Protein AF-A0A6G3LRD7-F1 (afdb_monomer)

pLDDT: mean 91.53, std 7.58, range [59.09, 98.5]

Structure (mmCIF, N/CA/C/O backbone):
data_AF-A0A6G3LRD7-F1
#
_entry.id   AF-A0A6G3LRD7-F1
#
loop_
_atom_site.group_PDB
_atom_site.id
_atom_site.type_symbol
_atom_site.label_atom_id
_atom_site.label_alt_id
_atom_site.label_comp_id
_atom_site.label_asym_id
_atom_site.label_entity_id
_atom_site.label_seq_id
_atom_site.pdbx_PDB_ins_code
_atom_site.Cartn_x
_atom_site.Cartn_y
_atom_site.Cartn_z
_atom_site.occupancy
_atom_site.B_iso_or_equiv
_atom_site.auth_seq_id
_atom_site.auth_comp_id
_atom_site.auth_asym_id
_atom_site.auth_atom_id
_atom_site.pdbx_PDB_model_num
ATOM 1 N N . MET A 1 1 ? -4.902 -8.541 13.671 1.00 77.94 1 MET A N 1
ATOM 2 C CA . MET A 1 1 ? -5.011 -7.217 13.018 1.00 77.94 1 MET A CA 1
ATOM 3 C C . MET A 1 1 ? -3.868 -6.278 13.395 1.00 77.94 1 MET A C 1
ATOM 5 O O . MET A 1 1 ? -3.227 -5.781 12.487 1.00 77.94 1 MET A O 1
ATOM 9 N N . TYR A 1 2 ? -3.501 -6.108 14.672 1.00 87.31 2 TYR A N 1
ATOM 10 C CA . TYR A 1 2 ? -2.384 -5.217 15.058 1.00 87.31 2 TYR A CA 1
ATOM 11 C C . TYR A 1 2 ? -1.030 -5.530 14.396 1.00 87.31 2 TYR A C 1
ATOM 13 O O . TYR A 1 2 ? -0.348 -4.621 13.944 1.00 87.31 2 TYR A O 1
ATOM 21 N N . MET A 1 3 ? -0.662 -6.811 14.276 1.00 89.94 3 MET A N 1
ATOM 22 C CA . MET A 1 3 ? 0.579 -7.205 13.593 1.00 89.94 3 MET A CA 1
ATOM 23 C C . MET A 1 3 ? 0.564 -6.853 12.096 1.00 89.94 3 MET A C 1
ATOM 25 O O . MET A 1 3 ? 1.577 -6.425 11.561 1.00 89.94 3 MET A O 1
ATOM 29 N N . ILE A 1 4 ? -0.594 -6.976 11.437 1.00 88.81 4 ILE A N 1
ATOM 30 C CA . ILE A 1 4 ? -0.776 -6.602 10.026 1.00 88.81 4 ILE A CA 1
ATOM 31 C C . ILE A 1 4 ? -0.620 -5.083 9.860 1.00 88.81 4 ILE A C 1
ATOM 33 O O . ILE A 1 4 ? 0.086 -4.638 8.962 1.00 88.81 4 ILE A O 1
ATOM 37 N N . ALA A 1 5 ? -1.205 -4.301 10.770 1.00 92.81 5 ALA A N 1
ATOM 38 C CA . ALA A 1 5 ? -1.073 -2.846 10.788 1.00 92.81 5 ALA A CA 1
ATOM 39 C C . ALA A 1 5 ? 0.362 -2.369 11.071 1.00 92.81 5 ALA A C 1
ATOM 41 O O . ALA A 1 5 ? 0.799 -1.361 10.532 1.00 92.81 5 ALA A O 1
ATOM 42 N N . PHE A 1 6 ? 1.123 -3.087 11.901 1.00 94.06 6 PHE A N 1
ATOM 43 C CA . PHE A 1 6 ? 2.536 -2.772 12.114 1.00 94.06 6 PHE A CA 1
ATOM 44 C C . PHE A 1 6 ? 3.377 -3.073 10.866 1.00 94.06 6 PHE A C 1
ATOM 46 O O . PHE A 1 6 ? 4.153 -2.231 10.419 1.00 94.06 6 PHE A O 1
ATOM 53 N N . LEU A 1 7 ? 3.195 -4.256 10.269 1.00 93.88 7 LEU A N 1
ATOM 54 C CA . LEU A 1 7 ? 3.921 -4.650 9.060 1.00 93.88 7 LEU A CA 1
ATOM 55 C C . LEU A 1 7 ? 3.600 -3.739 7.868 1.00 93.88 7 LEU A C 1
ATOM 57 O O . LEU A 1 7 ? 4.464 -3.528 7.017 1.00 93.88 7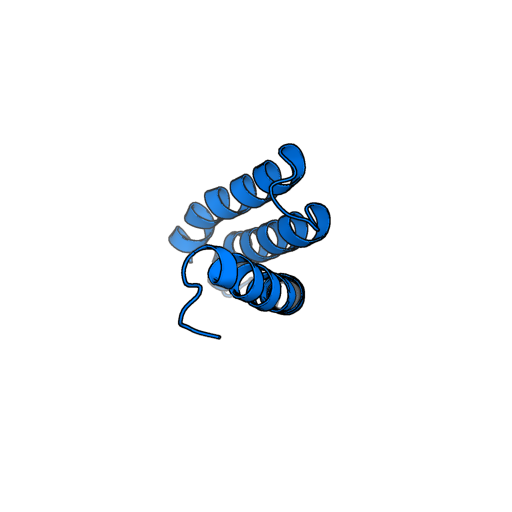 LEU A O 1
ATOM 61 N N . SER A 1 8 ? 2.407 -3.142 7.822 1.00 95.56 8 SER A N 1
ATOM 62 C CA . SER A 1 8 ? 2.016 -2.242 6.736 1.00 95.56 8 SER A CA 1
ATOM 63 C C . SER A 1 8 ? 2.817 -0.940 6.680 1.00 95.56 8 SER A C 1
ATOM 65 O O . SER A 1 8 ? 2.869 -0.319 5.621 1.00 95.56 8 SER A O 1
ATOM 67 N N . LEU A 1 9 ? 3.532 -0.565 7.748 1.00 95.38 9 LEU A N 1
ATOM 68 C CA . LEU A 1 9 ? 4.477 0.556 7.715 1.00 95.38 9 LEU A CA 1
ATOM 69 C C . LEU A 1 9 ? 5.601 0.323 6.697 1.00 95.38 9 LEU A C 1
ATOM 71 O O . LEU A 1 9 ? 5.974 1.244 5.978 1.00 95.38 9 LEU A O 1
ATOM 75 N N . SER A 1 10 ? 6.100 -0.912 6.585 1.00 96.75 10 SER A N 1
ATOM 76 C CA . SER A 1 10 ? 7.110 -1.257 5.574 1.00 96.75 10 SER A CA 1
ATOM 77 C C . SER A 1 10 ? 6.558 -1.135 4.152 1.00 96.75 10 SER A C 1
ATOM 79 O O . SER A 1 10 ? 7.215 -0.582 3.276 1.00 96.75 10 SER A O 1
ATOM 81 N N . VAL A 1 11 ? 5.307 -1.556 3.943 1.00 96.75 11 VAL A N 1
ATOM 82 C CA . VAL A 1 11 ? 4.598 -1.427 2.660 1.00 96.75 11 VAL A CA 1
ATOM 83 C C . VAL A 1 11 ? 4.416 0.049 2.294 1.00 96.75 11 VAL A C 1
ATOM 85 O O . VAL A 1 11 ? 4.607 0.425 1.141 1.00 96.75 11 VAL A O 1
ATOM 88 N N . PHE A 1 12 ? 4.110 0.900 3.276 1.00 96.62 12 PHE A N 1
ATOM 89 C CA . PHE A 1 12 ? 4.013 2.345 3.078 1.00 96.62 12 PHE A CA 1
ATOM 90 C C . PHE A 1 12 ? 5.357 2.954 2.649 1.00 96.62 12 PHE A C 1
ATOM 92 O O . PHE A 1 12 ? 5.401 3.728 1.694 1.00 96.62 12 PHE A O 1
ATOM 99 N N . ILE A 1 13 ? 6.451 2.569 3.318 1.00 96.81 13 ILE A N 1
ATOM 100 C CA . ILE A 1 13 ? 7.813 3.013 2.985 1.00 96.81 13 ILE A CA 1
ATOM 101 C C . ILE A 1 13 ? 8.184 2.593 1.559 1.00 96.81 13 ILE A C 1
ATOM 103 O O . ILE A 1 13 ? 8.652 3.429 0.795 1.00 96.81 13 ILE A O 1
ATOM 107 N N . TYR A 1 14 ? 7.887 1.355 1.152 1.00 95.31 14 TYR A N 1
ATOM 108 C CA . TYR A 1 14 ? 8.139 0.910 -0.223 1.00 95.31 14 TYR A CA 1
ATOM 109 C C . TYR A 1 14 ? 7.396 1.741 -1.267 1.00 95.31 14 TYR A C 1
ATOM 111 O O . TYR A 1 14 ? 7.966 2.055 -2.307 1.00 95.31 14 TYR A O 1
ATOM 119 N N . GLY A 1 15 ? 6.155 2.151 -0.991 1.00 96.25 15 GLY A N 1
ATOM 120 C CA . GLY A 1 15 ? 5.438 3.070 -1.875 1.00 96.25 15 GLY A CA 1
ATOM 121 C C . GLY A 1 15 ? 6.159 4.413 -2.036 1.00 96.25 15 GLY A C 1
ATOM 122 O O . GLY A 1 15 ? 6.272 4.921 -3.152 1.00 96.25 15 GLY A O 1
ATOM 123 N N . ALA A 1 16 ? 6.688 4.966 -0.940 1.00 96.31 16 ALA A N 1
ATOM 124 C CA . ALA A 1 16 ? 7.451 6.212 -0.964 1.00 96.31 16 ALA A CA 1
ATOM 125 C C . ALA A 1 16 ? 8.788 6.064 -1.711 1.00 96.31 16 ALA A C 1
ATOM 127 O O . ALA A 1 16 ? 9.121 6.919 -2.532 1.00 96.31 16 ALA A O 1
ATOM 128 N N . ASP A 1 17 ? 9.513 4.968 -1.481 1.00 97.31 17 ASP A N 1
ATOM 129 C CA . ASP A 1 17 ? 10.782 4.674 -2.151 1.00 97.31 17 ASP A CA 1
ATOM 130 C C . ASP A 1 17 ? 10.592 4.492 -3.660 1.00 97.31 17 ASP A C 1
ATOM 132 O O . ASP A 1 17 ? 11.324 5.091 -4.449 1.00 97.31 17 ASP A O 1
ATOM 136 N N . ILE A 1 18 ? 9.573 3.731 -4.079 1.00 95.75 18 ILE A N 1
ATOM 137 C CA . ILE A 1 18 ? 9.250 3.527 -5.500 1.00 95.75 18 ILE A CA 1
ATOM 138 C C . ILE A 1 18 ? 8.988 4.865 -6.194 1.00 95.75 18 ILE A C 1
ATOM 140 O O . ILE A 1 18 ? 9.488 5.086 -7.300 1.00 95.75 18 ILE A O 1
ATOM 144 N N . TYR A 1 19 ? 8.231 5.756 -5.546 1.00 97.12 19 TYR A N 1
ATOM 145 C CA . TYR A 1 19 ? 7.963 7.091 -6.075 1.00 97.12 19 TYR A CA 1
ATOM 146 C C . TYR A 1 19 ? 9.238 7.933 -6.164 1.00 97.12 19 TYR A C 1
ATOM 148 O O . TYR A 1 19 ? 9.513 8.539 -7.196 1.00 97.12 19 TYR A O 1
ATOM 156 N N . HIS A 1 20 ? 10.027 7.968 -5.089 1.00 97.50 20 HIS A N 1
ATOM 157 C CA . HIS A 1 20 ? 11.215 8.811 -4.999 1.00 97.50 20 HIS A CA 1
ATOM 158 C C . HIS A 1 20 ? 12.301 8.387 -5.997 1.00 97.50 20 HIS A C 1
ATOM 160 O O . HIS A 1 20 ? 12.847 9.222 -6.721 1.00 97.50 20 HIS A O 1
ATOM 166 N N . TYR A 1 21 ? 12.577 7.086 -6.086 1.00 97.12 21 TYR A N 1
ATOM 167 C CA . TYR A 1 21 ? 13.652 6.532 -6.910 1.00 97.12 21 TYR A CA 1
ATOM 168 C C . TYR A 1 21 ? 13.214 6.104 -8.316 1.00 97.12 21 TYR A C 1
ATOM 170 O O . TYR A 1 21 ? 14.049 5.614 -9.070 1.00 97.12 21 TYR A O 1
ATOM 178 N N . HIS A 1 22 ? 11.943 6.300 -8.691 1.00 93.94 22 HIS A N 1
ATOM 179 C CA . HIS A 1 22 ? 11.413 5.969 -10.022 1.00 93.94 22 HIS A CA 1
ATOM 180 C C . HIS A 1 22 ? 11.709 4.516 -10.437 1.00 93.94 22 HIS A C 1
ATOM 182 O O . HIS A 1 22 ? 12.160 4.237 -11.544 1.00 93.94 22 HIS A O 1
ATOM 188 N N . MET A 1 23 ? 11.463 3.570 -9.527 1.00 87.75 23 MET A N 1
ATOM 189 C CA . MET A 1 23 ? 11.881 2.163 -9.671 1.00 87.75 23 MET A CA 1
ATOM 190 C C . MET A 1 23 ? 11.071 1.354 -10.706 1.00 87.75 23 MET A C 1
ATOM 192 O O . MET A 1 23 ? 11.268 0.149 -10.841 1.00 87.75 23 MET A O 1
ATOM 196 N N . THR A 1 24 ? 10.123 1.980 -11.401 1.00 89.25 24 THR A N 1
ATOM 197 C CA . THR A 1 24 ? 9.217 1.360 -12.378 1.00 89.25 24 THR A CA 1
ATOM 198 C C . THR A 1 24 ? 8.805 2.390 -13.432 1.00 89.25 24 THR A C 1
ATOM 200 O O . THR A 1 24 ? 8.935 3.591 -13.205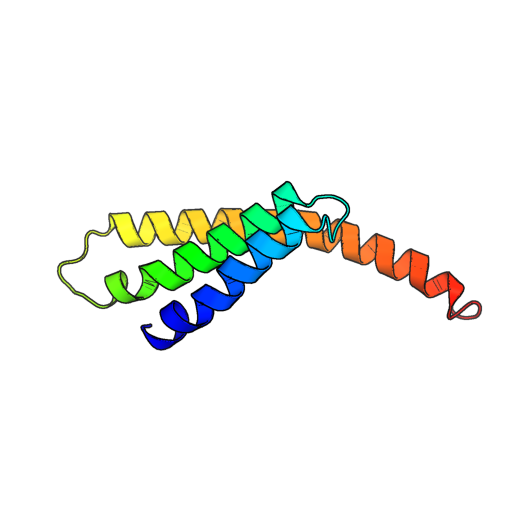 1.00 89.25 24 THR A O 1
ATOM 203 N N . ASN A 1 25 ? 8.282 1.924 -14.568 1.00 88.44 25 ASN A N 1
ATOM 204 C CA . ASN A 1 25 ? 7.774 2.766 -15.654 1.00 88.44 25 ASN A CA 1
ATOM 205 C C . ASN A 1 25 ? 6.572 3.628 -15.231 1.00 88.44 25 ASN A C 1
ATOM 207 O O . ASN A 1 25 ? 6.348 4.685 -15.812 1.00 88.44 25 ASN A O 1
ATOM 211 N N . GLU A 1 26 ? 5.839 3.218 -14.189 1.00 91.88 26 GLU A N 1
ATOM 212 C CA . GLU A 1 26 ? 4.672 3.939 -13.661 1.00 91.88 26 GLU A CA 1
ATOM 213 C C . GLU A 1 26 ? 4.806 4.218 -12.146 1.00 91.88 26 GLU A C 1
ATOM 215 O O . GLU A 1 26 ? 4.060 3.653 -11.333 1.00 91.88 26 GLU A O 1
ATOM 220 N N . PRO A 1 27 ? 5.757 5.079 -11.712 1.00 93.62 27 PRO A N 1
ATOM 221 C CA . PRO A 1 27 ? 6.108 5.247 -10.296 1.00 93.62 27 PRO A CA 1
ATOM 222 C C . PRO A 1 27 ? 4.933 5.709 -9.438 1.00 93.62 27 PRO A C 1
ATOM 224 O O . PRO A 1 27 ? 4.753 5.238 -8.318 1.00 93.62 27 PRO A O 1
ATOM 227 N N . ALA A 1 28 ? 4.109 6.616 -9.969 1.00 95.44 28 ALA A N 1
ATOM 228 C CA . ALA A 1 28 ? 2.956 7.155 -9.258 1.00 95.44 28 ALA A CA 1
ATOM 229 C C . ALA A 1 28 ? 1.868 6.093 -9.039 1.00 95.44 28 ALA A C 1
ATOM 231 O O . ALA A 1 28 ? 1.321 5.994 -7.941 1.00 95.44 28 ALA A O 1
ATOM 232 N N . ALA A 1 29 ? 1.581 5.272 -1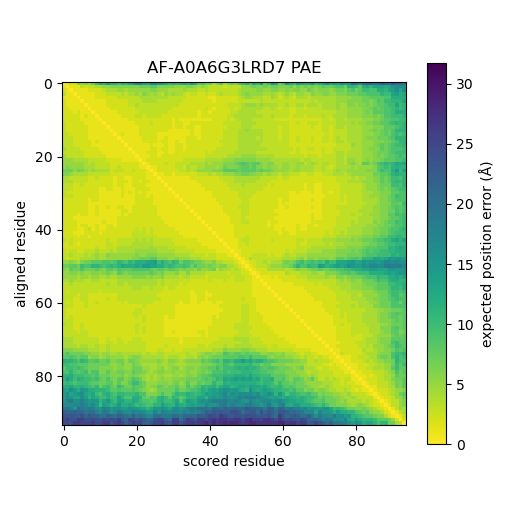0.056 1.00 94.88 29 ALA A N 1
ATOM 233 C CA . ALA A 1 29 ? 0.595 4.199 -9.949 1.00 94.88 29 ALA A CA 1
ATOM 234 C C . ALA A 1 29 ? 1.056 3.121 -8.956 1.00 94.88 29 ALA A C 1
ATOM 236 O O . ALA A 1 29 ? 0.275 2.682 -8.109 1.00 94.88 29 ALA A O 1
ATOM 237 N N . ALA A 1 30 ? 2.335 2.739 -9.013 1.00 95.50 30 ALA A N 1
ATOM 238 C CA . ALA A 1 30 ? 2.915 1.780 -8.081 1.00 95.50 30 ALA A CA 1
ATOM 239 C C . ALA A 1 30 ? 2.927 2.316 -6.646 1.00 95.50 30 ALA A C 1
ATOM 241 O O . ALA A 1 30 ? 2.467 1.637 -5.731 1.00 95.50 30 ALA A O 1
ATOM 242 N N . ALA A 1 31 ? 3.355 3.559 -6.438 1.00 97.25 31 ALA A N 1
ATOM 243 C CA . ALA A 1 31 ? 3.318 4.194 -5.126 1.00 97.25 31 ALA A CA 1
ATOM 244 C C . ALA A 1 31 ? 1.897 4.252 -4.548 1.00 97.25 31 ALA A C 1
ATOM 246 O O . ALA A 1 31 ? 1.686 3.868 -3.396 1.00 97.25 31 ALA A O 1
ATOM 247 N N . ALA A 1 32 ? 0.909 4.653 -5.355 1.00 97.50 32 ALA A N 1
ATOM 248 C CA . ALA A 1 32 ? -0.495 4.677 -4.949 1.00 97.50 32 ALA A CA 1
ATOM 249 C C . ALA A 1 32 ? -0.998 3.285 -4.535 1.00 97.50 32 ALA A C 1
ATOM 251 O O . ALA A 1 32 ? -1.647 3.155 -3.498 1.00 97.50 32 ALA A O 1
ATOM 252 N N . MET A 1 33 ? -0.648 2.236 -5.287 1.00 97.56 33 MET A N 1
ATOM 253 C CA . MET A 1 33 ?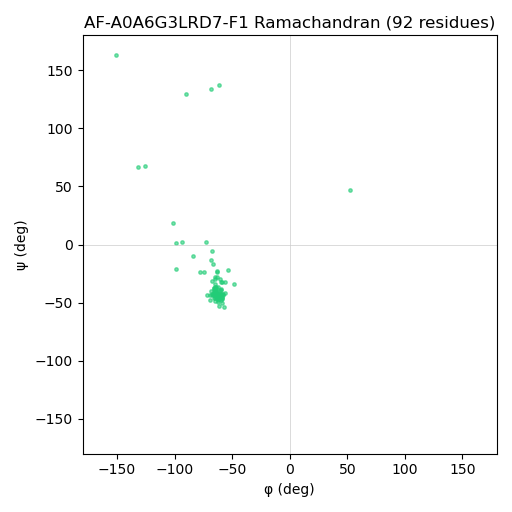 -0.987 0.850 -4.951 1.00 97.56 33 MET A CA 1
ATOM 254 C C . MET A 1 33 ? -0.464 0.463 -3.562 1.00 97.56 33 MET A C 1
ATOM 256 O O . MET A 1 33 ? -1.240 0.019 -2.713 1.00 97.56 33 MET A O 1
ATOM 260 N N . TYR A 1 34 ? 0.835 0.661 -3.316 1.00 97.44 34 TYR A N 1
ATOM 261 C CA . TYR A 1 34 ? 1.465 0.337 -2.033 1.00 97.44 34 TYR A CA 1
ATOM 262 C C . TYR A 1 34 ? 0.848 1.139 -0.882 1.00 97.44 34 TYR A C 1
ATOM 264 O O . TYR A 1 34 ? 0.531 0.571 0.163 1.00 97.44 34 TYR A O 1
ATOM 272 N N . ILE A 1 35 ? 0.604 2.436 -1.083 1.00 97.69 35 ILE A N 1
ATOM 273 C CA . ILE A 1 35 ? -0.004 3.311 -0.074 1.00 97.69 35 ILE A CA 1
ATOM 274 C C . ILE A 1 35 ? -1.435 2.870 0.255 1.00 97.69 35 ILE A C 1
ATOM 276 O O . ILE A 1 35 ? -1.776 2.779 1.433 1.00 97.69 35 ILE A O 1
ATOM 280 N N . PHE A 1 36 ? -2.275 2.549 -0.734 1.00 98.19 36 PHE A N 1
ATOM 281 C CA . PHE A 1 36 ? -3.653 2.116 -0.470 1.00 98.19 36 PHE A CA 1
ATOM 282 C C . PHE A 1 36 ? -3.716 0.779 0.268 1.00 98.19 36 PHE A C 1
ATOM 284 O O . PHE A 1 36 ? -4.483 0.648 1.225 1.00 98.19 36 PHE A O 1
ATOM 291 N N . ILE A 1 37 ? -2.871 -0.184 -0.108 1.00 97.62 37 ILE A N 1
ATOM 292 C CA . ILE A 1 37 ? -2.755 -1.466 0.602 1.00 97.62 37 ILE A CA 1
ATOM 293 C C . ILE A 1 37 ? -2.276 -1.231 2.040 1.00 97.62 37 ILE A C 1
ATOM 295 O O . ILE A 1 37 ? -2.843 -1.787 2.984 1.00 97.62 37 ILE A O 1
ATOM 299 N N . ALA A 1 38 ? -1.265 -0.377 2.223 1.00 97.69 38 ALA A N 1
ATOM 300 C CA . ALA A 1 38 ? -0.717 -0.073 3.536 1.00 97.69 38 ALA A CA 1
ATOM 301 C C . ALA A 1 38 ? -1.741 0.608 4.453 1.00 97.69 38 ALA A C 1
ATOM 303 O O . ALA A 1 38 ? -1.864 0.229 5.618 1.00 97.69 38 ALA A O 1
ATOM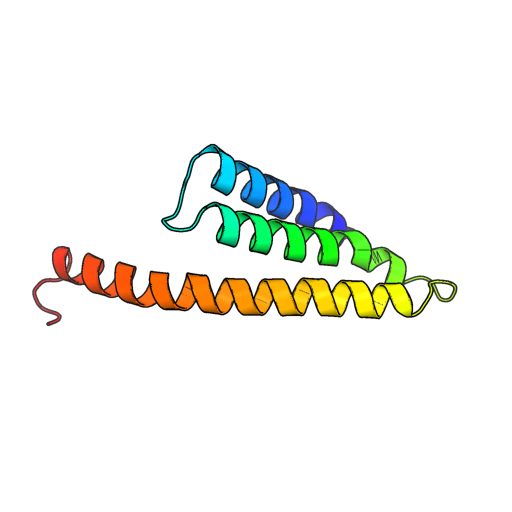 304 N N . LEU A 1 39 ? -2.503 1.570 3.922 1.00 97.50 39 LEU A N 1
ATOM 305 C CA . LEU A 1 39 ? -3.571 2.261 4.643 1.00 97.50 39 LEU A CA 1
ATOM 306 C C . LEU A 1 39 ? -4.706 1.311 5.027 1.00 97.50 39 LEU A C 1
ATOM 308 O O . LEU A 1 39 ? -5.152 1.351 6.170 1.00 97.50 39 LEU A O 1
ATOM 312 N N . ALA A 1 40 ? -5.137 0.420 4.129 1.00 97.12 40 ALA A N 1
ATOM 313 C CA . ALA A 1 40 ? -6.154 -0.578 4.460 1.00 97.12 40 ALA A CA 1
ATOM 314 C C . ALA A 1 40 ? -5.692 -1.483 5.615 1.00 97.12 40 ALA A C 1
ATOM 316 O O . ALA A 1 40 ? -6.393 -1.657 6.610 1.00 97.12 40 ALA A O 1
ATOM 317 N N . ALA A 1 41 ? -4.461 -1.990 5.536 1.00 96.25 41 ALA A N 1
ATOM 318 C CA . ALA A 1 41 ? -3.871 -2.813 6.585 1.00 96.25 41 ALA A CA 1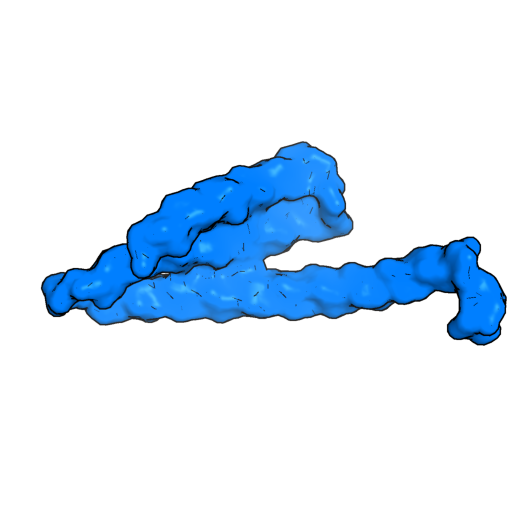
ATOM 319 C C . ALA A 1 41 ? -3.681 -2.049 7.910 1.00 96.25 41 ALA A C 1
ATOM 321 O O . ALA A 1 41 ? -3.914 -2.619 8.980 1.00 96.25 41 ALA A O 1
ATOM 322 N N . LEU A 1 42 ? -3.310 -0.766 7.849 1.00 96.44 42 LEU A N 1
ATOM 323 C CA . LEU A 1 42 ? -3.130 0.104 9.014 1.00 96.44 42 LEU A CA 1
ATOM 324 C C . LEU A 1 42 ? -4.453 0.368 9.744 1.00 96.44 42 LEU A C 1
ATOM 326 O O . LEU A 1 42 ? -4.474 0.410 10.973 1.00 96.44 42 LEU A O 1
ATOM 330 N N . LEU A 1 43 ? -5.551 0.522 8.998 1.00 94.75 43 LEU A N 1
ATOM 331 C CA . LEU A 1 43 ? -6.891 0.756 9.543 1.00 94.75 43 LEU A CA 1
ATOM 332 C C . LEU A 1 43 ? -7.550 -0.519 10.086 1.00 94.75 43 LEU A C 1
ATOM 334 O O . LEU A 1 43 ? -8.351 -0.424 11.017 1.00 94.75 43 LEU A O 1
ATOM 338 N N . SER A 1 44 ? -7.128 -1.697 9.611 1.00 93.50 44 SER A N 1
ATOM 339 C CA . SER A 1 44 ? -7.721 -2.993 9.970 1.00 93.50 44 SER A CA 1
ATOM 340 C C . SER A 1 44 ? -7.937 -3.260 11.472 1.00 93.50 44 SER A C 1
ATOM 342 O O . SER A 1 44 ? -8.941 -3.890 11.812 1.00 93.50 44 SER A O 1
ATOM 344 N N . PRO A 1 45 ? -7.107 -2.793 12.435 1.00 94.94 45 PRO A N 1
ATOM 345 C CA . PRO A 1 45 ? -7.398 -2.986 13.856 1.00 94.94 45 PRO A CA 1
ATOM 346 C C . PRO A 1 45 ? -8.714 -2.349 14.303 1.00 94.94 45 PRO A C 1
ATOM 348 O O . PRO A 1 45 ? -9.366 -2.895 15.196 1.00 94.94 45 PRO A O 1
ATOM 351 N N . LEU A 1 46 ? -9.146 -1.255 13.665 1.00 93.12 46 LEU A N 1
ATOM 352 C CA . LEU A 1 46 ? -10.409 -0.584 13.979 1.00 93.12 46 LEU A CA 1
ATOM 353 C C . LEU A 1 46 ? -11.602 -1.526 13.803 1.00 93.12 46 LEU A C 1
ATOM 355 O O . LEU A 1 46 ? -12.547 -1.461 14.587 1.00 93.12 46 LEU A O 1
ATOM 359 N N . LEU A 1 47 ? -11.537 -2.463 12.858 1.00 91.69 47 LEU A N 1
ATOM 360 C CA . LEU A 1 47 ? -12.592 -3.451 12.623 1.00 91.69 47 LEU A CA 1
ATOM 361 C C . LEU A 1 47 ? -12.744 -4.476 13.759 1.00 91.69 47 LEU A C 1
ATOM 363 O O . LEU A 1 47 ? -13.752 -5.176 13.816 1.00 91.69 47 LEU A O 1
ATOM 367 N N . THR A 1 48 ? -11.780 -4.564 14.681 1.00 91.94 48 THR A N 1
ATOM 368 C CA . THR A 1 48 ? -11.862 -5.477 15.839 1.00 91.94 48 THR A CA 1
ATOM 369 C C . THR A 1 48 ? -12.842 -4.963 16.899 1.00 91.94 48 THR A C 1
ATOM 371 O O . THR A 1 48 ? -13.366 -5.741 17.698 1.00 91.94 48 THR A O 1
ATOM 374 N N . TYR A 1 49 ? -13.101 -3.653 16.939 1.00 91.25 49 TYR A N 1
ATOM 375 C CA . TYR A 1 49 ? -13.943 -3.050 17.967 1.00 91.25 49 TYR A CA 1
ATOM 376 C C . TYR A 1 49 ? -15.409 -3.011 17.538 1.00 91.25 49 TYR A C 1
ATOM 378 O O . TYR A 1 49 ? -15.763 -2.482 16.487 1.00 91.25 49 TYR A O 1
ATOM 386 N N . ARG A 1 50 ? -16.296 -3.502 18.411 1.00 83.38 50 ARG A N 1
ATOM 387 C CA . ARG A 1 50 ? -17.747 -3.562 18.158 1.00 83.38 50 ARG A CA 1
ATOM 388 C C . ARG A 1 50 ? -18.403 -2.184 17.981 1.00 83.38 50 ARG A C 1
ATOM 390 O O . ARG A 1 50 ? -19.473 -2.094 17.392 1.00 83.38 50 ARG A O 1
ATOM 397 N N . SER A 1 51 ? -17.786 -1.130 18.513 1.00 90.19 51 SER A N 1
ATOM 398 C CA . SER A 1 51 ? -18.253 0.257 18.412 1.00 90.19 51 SER A CA 1
ATOM 399 C C . SER A 1 51 ? -17.833 0.959 17.118 1.00 90.19 51 SER A C 1
ATOM 401 O O . SER A 1 51 ? -18.308 2.063 16.851 1.00 90.19 51 SER A O 1
ATOM 403 N N . THR A 1 52 ? -16.950 0.360 16.317 1.00 91.19 52 THR A N 1
ATOM 404 C CA . THR A 1 52 ? -16.452 0.984 15.091 1.00 91.19 52 THR A CA 1
ATOM 405 C C . THR A 1 52 ? -17.554 1.079 14.044 1.00 91.19 52 THR A C 1
ATOM 407 O O . THR A 1 52 ? -18.294 0.132 13.777 1.00 91.19 52 THR A O 1
ATOM 410 N N . SER A 1 53 ? -17.655 2.251 13.422 1.00 93.00 53 SER A N 1
ATOM 411 C CA . SER A 1 53 ? -18.608 2.499 12.345 1.00 93.00 53 SER A CA 1
ATOM 412 C C . SER A 1 53 ? -18.355 1.578 11.149 1.00 93.00 53 SER A C 1
ATOM 414 O O . SER A 1 53 ? -17.224 1.460 10.677 1.00 93.00 53 SER A O 1
ATOM 416 N N . ARG A 1 54 ? -19.430 1.023 10.571 1.00 93.06 54 ARG A N 1
ATOM 417 C CA . ARG A 1 54 ? -19.387 0.245 9.315 1.00 93.06 54 ARG A CA 1
ATOM 418 C C . ARG A 1 54 ? -18.719 0.983 8.150 1.00 93.06 54 ARG A C 1
ATOM 420 O O . ARG A 1 54 ? -18.252 0.348 7.214 1.00 93.06 54 ARG A O 1
ATOM 427 N N . TRP A 1 55 ? -18.661 2.314 8.212 1.00 94.38 55 TRP A N 1
ATOM 428 C CA . TRP A 1 55 ? -17.969 3.126 7.216 1.00 94.38 55 TRP A CA 1
ATOM 429 C C . TRP A 1 55 ? -16.477 2.797 7.111 1.00 94.38 55 TRP A C 1
ATOM 431 O O . TRP A 1 55 ? -15.952 2.831 6.006 1.00 94.38 55 TRP A O 1
ATOM 441 N N . PHE A 1 56 ? -15.814 2.397 8.203 1.00 94.19 56 PHE A N 1
ATOM 442 C CA . PHE A 1 56 ? -14.410 1.974 8.149 1.00 94.19 56 PHE A CA 1
ATOM 443 C C . PHE A 1 56 ? -14.217 0.716 7.301 1.00 94.19 56 PHE A C 1
ATOM 445 O O . PHE A 1 56 ? -13.296 0.668 6.493 1.00 94.19 56 PHE A O 1
ATOM 452 N N . ALA A 1 57 ? -15.137 -0.249 7.396 1.00 94.50 57 ALA A N 1
ATOM 453 C CA . ALA A 1 57 ? -15.099 -1.438 6.550 1.00 94.50 57 ALA A CA 1
ATOM 454 C C . ALA A 1 57 ? -15.260 -1.076 5.065 1.00 94.50 57 ALA A C 1
ATOM 456 O O . ALA A 1 57 ? -14.537 -1.595 4.221 1.00 94.50 57 ALA A O 1
ATOM 457 N N . TYR A 1 58 ? -16.162 -0.144 4.737 1.00 97.06 58 TYR A N 1
ATOM 458 C CA . TYR A 1 58 ? -16.317 0.324 3.357 1.00 97.06 58 TYR A CA 1
ATOM 459 C C . TYR A 1 58 ? -15.082 1.067 2.842 1.00 97.06 58 TYR A C 1
ATOM 461 O O . TYR A 1 58 ? -14.700 0.866 1.693 1.00 97.06 58 TYR A O 1
ATOM 469 N N . ILE A 1 59 ? -14.435 1.884 3.679 1.00 97.00 59 ILE A N 1
ATOM 470 C CA . ILE A 1 59 ? -13.187 2.567 3.317 1.00 97.00 59 ILE A CA 1
ATOM 471 C C . ILE A 1 59 ? -12.089 1.542 3.021 1.00 97.00 59 ILE A C 1
ATOM 473 O O . ILE A 1 59 ? -11.452 1.631 1.974 1.00 97.00 59 ILE A O 1
ATOM 477 N N . GLU A 1 60 ? -11.897 0.545 3.888 1.00 96.31 60 GLU A N 1
ATOM 478 C CA . GLU A 1 60 ? -10.910 -0.517 3.654 1.00 96.31 60 GLU A CA 1
ATOM 479 C C . GLU A 1 60 ? -11.192 -1.292 2.366 1.00 96.31 60 GLU A C 1
ATOM 481 O O . GLU A 1 60 ? -10.275 -1.517 1.580 1.00 96.31 60 GLU A O 1
ATOM 486 N N . ILE A 1 61 ? -12.457 -1.633 2.095 1.00 97.69 61 ILE A N 1
ATOM 487 C CA . ILE A 1 61 ? -12.848 -2.296 0.844 1.00 97.69 61 ILE A CA 1
ATOM 488 C C . ILE A 1 61 ? -12.471 -1.438 -0.365 1.00 97.69 61 ILE A C 1
ATOM 490 O O . ILE A 1 61 ? -11.876 -1.952 -1.307 1.00 97.69 61 ILE A O 1
ATOM 494 N N . VAL A 1 62 ? -12.780 -0.139 -0.353 1.00 98.38 62 VAL A N 1
ATOM 495 C CA . VAL A 1 62 ? -12.451 0.761 -1.470 1.00 98.38 62 VAL A CA 1
ATOM 496 C C . VAL A 1 62 ? -10.939 0.848 -1.677 1.00 98.38 62 VAL A C 1
ATOM 498 O O . VAL A 1 62 ? -10.477 0.717 -2.810 1.00 98.38 62 VAL A O 1
ATOM 501 N N . LEU A 1 63 ? -10.163 1.005 -0.602 1.00 98.12 63 LEU A N 1
ATOM 502 C CA . LEU A 1 63 ? -8.699 1.039 -0.667 1.00 98.12 63 LEU A CA 1
ATOM 503 C C . LEU A 1 63 ? -8.131 -0.250 -1.276 1.00 98.12 63 LEU A C 1
ATOM 505 O O . LEU A 1 63 ? -7.282 -0.192 -2.165 1.00 98.12 63 LEU A O 1
ATOM 509 N N . LEU A 1 64 ? -8.631 -1.410 -0.844 1.00 97.88 64 LEU A N 1
ATOM 510 C CA . LEU A 1 64 ? -8.198 -2.711 -1.355 1.00 97.88 64 LEU A CA 1
ATOM 511 C C . LEU A 1 64 ? -8.613 -2.937 -2.809 1.00 97.88 64 LEU A C 1
ATOM 513 O O . LEU A 1 64 ? -7.815 -3.453 -3.584 1.00 97.88 64 LEU A O 1
ATOM 517 N N . VAL A 1 65 ? -9.824 -2.534 -3.202 1.00 98.50 65 VAL A N 1
ATOM 518 C CA . VAL A 1 65 ? -10.291 -2.641 -4.593 1.00 98.50 65 VAL A CA 1
ATOM 519 C C . VAL A 1 65 ? -9.423 -1.790 -5.512 1.00 98.50 65 VAL A C 1
ATOM 521 O O . VAL A 1 65 ? -8.973 -2.279 -6.544 1.00 98.50 65 VAL A O 1
ATOM 524 N N . ILE A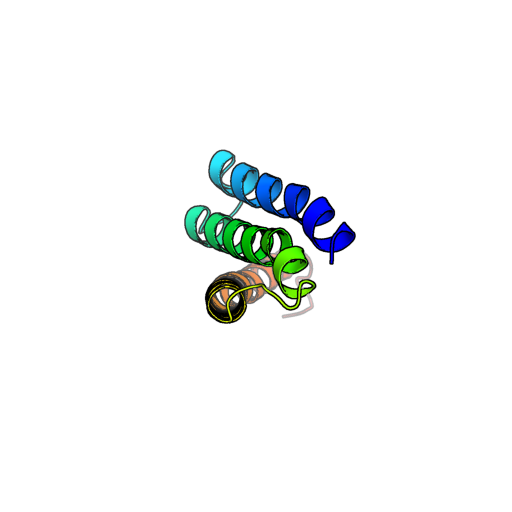 1 66 ? -9.129 -0.545 -5.133 1.00 98.19 66 ILE A N 1
ATOM 525 C CA . ILE A 1 66 ? -8.255 0.322 -5.934 1.00 98.19 66 ILE A CA 1
ATOM 526 C C . ILE A 1 66 ? -6.837 -0.260 -5.991 1.00 98.19 66 ILE A C 1
ATOM 528 O O . ILE A 1 66 ? -6.259 -0.344 -7.073 1.00 98.19 66 ILE A O 1
ATOM 532 N N . GLY A 1 67 ? -6.295 -0.727 -4.862 1.00 97.69 67 GLY A N 1
ATOM 533 C CA . GLY A 1 67 ? -4.997 -1.405 -4.821 1.00 97.69 67 GLY A CA 1
ATOM 534 C C . GLY A 1 67 ? -4.945 -2.641 -5.726 1.00 97.69 67 GLY A C 1
ATOM 535 O O . GLY A 1 67 ? -3.984 -2.817 -6.468 1.00 97.69 67 GLY A O 1
ATOM 536 N N . ALA A 1 68 ? -5.999 -3.459 -5.738 1.00 97.69 68 ALA A N 1
ATOM 537 C CA . ALA A 1 68 ? -6.101 -4.635 -6.599 1.00 97.69 68 ALA A CA 1
ATOM 538 C C . ALA A 1 68 ? -6.161 -4.265 -8.089 1.00 97.69 68 ALA A C 1
ATOM 540 O O . ALA A 1 68 ? -5.491 -4.900 -8.902 1.00 97.69 68 ALA A O 1
ATOM 541 N N . LEU A 1 69 ? -6.913 -3.222 -8.453 1.00 97.62 69 LEU A N 1
ATOM 542 C CA . LEU A 1 69 ? -6.981 -2.732 -9.834 1.00 97.62 69 LEU A CA 1
ATOM 543 C C . LEU A 1 69 ? -5.627 -2.196 -10.312 1.00 97.62 69 LEU A C 1
ATOM 545 O O . LEU A 1 69 ? -5.202 -2.514 -11.421 1.00 97.62 69 LEU A O 1
ATOM 549 N N . LEU A 1 70 ? -4.924 -1.434 -9.469 1.00 96.44 70 LEU A N 1
ATOM 550 C CA . LEU A 1 70 ? -3.576 -0.950 -9.775 1.00 96.44 70 LEU A CA 1
ATOM 551 C C . LEU A 1 70 ? -2.576 -2.104 -9.888 1.00 96.44 70 LEU A C 1
ATOM 553 O O . LEU A 1 70 ? -1.764 -2.118 -10.807 1.00 96.44 70 LEU A O 1
ATOM 557 N N . SER A 1 71 ? -2.669 -3.100 -9.006 1.00 94.75 71 SER A N 1
ATOM 558 C CA . SER A 1 71 ? -1.833 -4.301 -9.068 1.00 94.75 71 SER A CA 1
ATOM 559 C C . SER A 1 71 ? -2.051 -5.081 -10.360 1.00 94.75 71 SER A C 1
ATOM 561 O O . SER A 1 71 ? -1.079 -5.481 -10.995 1.00 94.75 71 SER A O 1
ATOM 563 N N . ALA A 1 72 ? -3.302 -5.240 -10.795 1.00 94.50 72 ALA A N 1
ATOM 564 C CA . ALA A 1 72 ? -3.617 -5.881 -12.065 1.00 94.50 72 ALA A CA 1
ATOM 565 C C . ALA A 1 72 ? -3.071 -5.083 -13.260 1.00 94.50 72 ALA A C 1
ATOM 567 O O . ALA A 1 72 ? -2.480 -5.673 -14.161 1.00 94.50 72 ALA A O 1
ATOM 568 N N . TYR A 1 73 ? -3.221 -3.755 -13.250 1.00 92.12 73 TYR A N 1
ATOM 569 C CA . TYR A 1 73 ? -2.703 -2.870 -14.297 1.00 92.12 73 TYR A CA 1
ATOM 570 C C . TYR A 1 73 ? -1.174 -2.949 -14.419 1.00 92.12 73 TYR A C 1
ATOM 572 O O . TYR A 1 73 ? -0.651 -3.231 -15.494 1.00 92.12 73 TYR A O 1
ATOM 580 N N . ILE A 1 74 ? -0.455 -2.758 -13.310 1.00 92.12 74 ILE A N 1
ATOM 581 C CA . ILE A 1 74 ? 1.016 -2.753 -13.285 1.00 92.12 74 ILE A CA 1
ATOM 582 C C . ILE A 1 74 ? 1.560 -4.160 -13.544 1.00 92.12 74 ILE A C 1
ATOM 584 O O . ILE A 1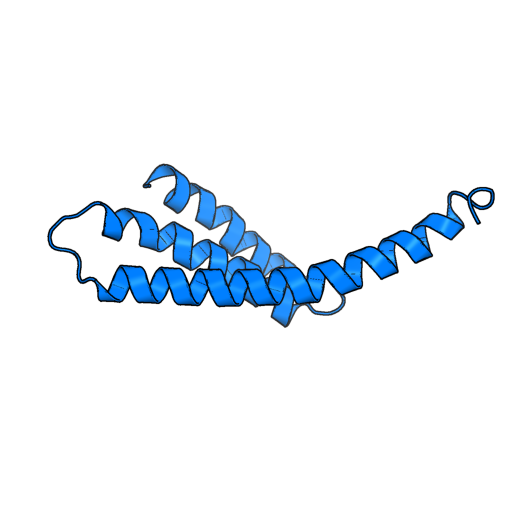 74 ? 2.497 -4.337 -14.320 1.00 92.12 74 ILE A O 1
ATOM 588 N N . GLY A 1 75 ? 0.962 -5.171 -12.909 1.00 87.50 75 GLY A N 1
ATOM 589 C CA . GLY A 1 75 ? 1.388 -6.563 -13.009 1.00 87.50 75 GLY A CA 1
ATOM 590 C C . GLY A 1 75 ? 1.205 -7.146 -14.408 1.00 87.50 75 GLY A C 1
ATOM 591 O O . GLY A 1 75 ? 2.072 -7.887 -14.863 1.00 87.50 75 GLY A O 1
ATOM 592 N N . ALA A 1 76 ? 0.128 -6.786 -15.116 1.00 86.94 76 ALA A N 1
ATOM 593 C CA . ALA A 1 76 ? -0.068 -7.204 -16.502 1.00 86.94 76 ALA A CA 1
ATOM 594 C C . ALA A 1 76 ? 1.048 -6.665 -17.408 1.00 86.94 76 ALA A C 1
ATOM 596 O O . ALA A 1 76 ? 1.666 -7.442 -18.134 1.00 86.94 76 ALA A O 1
ATOM 597 N N . SER A 1 77 ? 1.355 -5.368 -17.324 1.00 82.25 77 SER A N 1
ATOM 598 C CA . SER A 1 77 ? 2.434 -4.749 -18.106 1.00 82.25 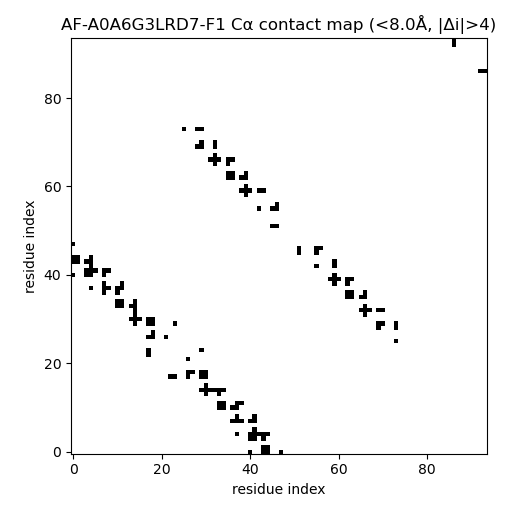77 SER A CA 1
ATOM 599 C C . SER A 1 77 ? 3.798 -5.363 -17.778 1.00 82.25 77 SER A C 1
ATOM 601 O O . SER A 1 77 ? 4.521 -5.782 -18.683 1.00 82.25 77 SER A O 1
ATOM 603 N N . ALA A 1 78 ? 4.109 -5.519 -16.487 1.00 84.81 78 ALA A N 1
ATOM 604 C CA . ALA A 1 78 ? 5.369 -6.102 -16.032 1.00 84.81 78 ALA A CA 1
ATOM 605 C C . ALA A 1 78 ? 5.543 -7.564 -16.478 1.00 84.81 78 ALA A C 1
ATOM 607 O O . ALA A 1 78 ? 6.646 -7.975 -16.831 1.00 84.81 78 ALA A O 1
ATOM 608 N N . ALA A 1 79 ? 4.468 -8.360 -16.507 1.00 84.75 79 ALA A N 1
ATOM 609 C CA . ALA A 1 79 ? 4.530 -9.749 -16.960 1.00 84.75 79 ALA A CA 1
ATOM 610 C C . ALA A 1 79 ? 4.987 -9.857 -18.424 1.00 84.75 79 ALA A C 1
ATOM 612 O O . ALA A 1 79 ? 5.830 -10.699 -18.746 1.00 84.75 79 ALA A O 1
ATOM 613 N N . PHE A 1 80 ? 4.478 -8.992 -19.307 1.00 84.19 80 PHE A N 1
ATOM 614 C CA . PHE A 1 80 ? 4.900 -8.966 -20.708 1.00 84.19 80 PHE A CA 1
ATOM 615 C C . PHE A 1 80 ? 6.312 -8.400 -20.881 1.00 84.19 80 PHE A C 1
ATOM 617 O O . PHE A 1 80 ? 7.103 -8.996 -21.611 1.00 84.19 80 PHE A O 1
ATOM 624 N N . GLU A 1 81 ? 6.654 -7.309 -20.188 1.00 84.25 81 GLU A N 1
ATOM 625 C CA . GLU A 1 81 ? 7.999 -6.715 -20.237 1.00 84.25 81 GLU A CA 1
ATOM 626 C C . GLU A 1 81 ? 9.071 -7.711 -19.782 1.00 84.25 81 GLU A C 1
ATOM 628 O O . GLU A 1 81 ? 10.029 -7.966 -20.510 1.00 84.25 81 GLU A O 1
ATOM 633 N N . HIS A 1 82 ? 8.879 -8.354 -18.628 1.00 83.25 82 HIS A N 1
ATOM 634 C CA . HIS A 1 82 ? 9.834 -9.335 -18.118 1.00 83.25 82 HIS A CA 1
ATOM 635 C C . HIS A 1 82 ? 9.933 -10.571 -19.008 1.00 83.25 82 HIS A C 1
ATOM 637 O O . HIS A 1 82 ? 11.031 -11.092 -19.185 1.00 83.25 82 HIS A O 1
ATOM 643 N N . THR A 1 83 ? 8.826 -11.023 -19.606 1.00 83.62 83 THR A N 1
ATOM 644 C CA . THR A 1 83 ? 8.863 -12.139 -20.565 1.00 83.62 83 THR A CA 1
ATOM 645 C C . THR A 1 83 ? 9.670 -11.762 -21.808 1.00 83.62 83 THR A C 1
ATOM 647 O O . THR A 1 83 ? 10.513 -12.543 -22.247 1.00 83.62 83 THR A O 1
ATOM 650 N N . ALA A 1 84 ? 9.474 -10.557 -22.351 1.00 82.06 84 ALA A N 1
ATOM 651 C CA . ALA A 1 84 ? 10.230 -10.071 -23.504 1.00 82.06 84 ALA A CA 1
ATOM 652 C C . ALA A 1 84 ? 11.724 -9.887 -23.185 1.00 82.06 84 ALA A C 1
ATOM 654 O O . ALA A 1 84 ? 12.582 -10.262 -23.985 1.00 82.06 84 ALA A O 1
ATOM 655 N N . ASP A 1 85 ? 12.056 -9.362 -22.006 1.00 82.88 85 ASP A N 1
ATOM 656 C CA . ASP A 1 85 ? 13.445 -9.229 -21.560 1.00 82.88 85 ASP A CA 1
ATOM 657 C C . ASP A 1 85 ? 14.114 -10.580 -21.299 1.00 82.88 85 ASP A C 1
ATOM 659 O O . ASP A 1 85 ? 15.315 -10.732 -21.539 1.00 82.88 85 ASP A O 1
ATOM 663 N N . TRP A 1 86 ? 13.356 -11.585 -20.862 1.00 81.31 86 TRP A N 1
ATOM 664 C CA . TRP A 1 86 ? 13.872 -12.928 -20.608 1.00 81.31 86 TRP A CA 1
ATOM 665 C C . TRP A 1 86 ? 14.373 -13.625 -21.879 1.00 81.31 86 TRP A C 1
ATOM 667 O O . TRP A 1 86 ? 15.360 -14.360 -21.823 1.00 81.31 86 TRP A O 1
ATOM 677 N N . VAL A 1 87 ? 13.791 -13.311 -23.044 1.00 81.50 87 VAL A N 1
ATOM 678 C CA . VAL A 1 87 ? 14.252 -13.814 -24.354 1.00 81.50 87 VAL A CA 1
ATOM 679 C C . VAL A 1 87 ? 15.727 -13.476 -24.608 1.00 81.50 87 VAL A C 1
ATOM 681 O O . VAL A 1 87 ? 16.446 -14.272 -25.209 1.00 81.50 87 VAL A O 1
ATOM 684 N N . LYS A 1 88 ? 16.228 -12.343 -24.091 1.00 81.19 88 LYS A N 1
ATOM 685 C CA . LYS A 1 88 ? 17.646 -11.950 -24.221 1.00 81.19 88 LYS A CA 1
ATOM 686 C C . LYS A 1 88 ? 18.594 -12.911 -23.499 1.00 81.19 88 LYS A C 1
ATOM 688 O O . LYS A 1 88 ? 19.749 -13.041 -23.893 1.00 81.19 88 LYS A O 1
ATOM 693 N N . TRP A 1 89 ? 18.117 -13.567 -22.445 1.00 81.38 89 TRP A N 1
ATOM 694 C CA . TRP A 1 89 ? 18.907 -14.456 -21.594 1.00 81.38 89 TRP A CA 1
ATOM 695 C C . TRP A 1 89 ? 18.718 -15.932 -21.938 1.00 81.38 89 TRP A C 1
ATOM 697 O O . TRP A 1 89 ? 19.575 -16.753 -21.610 1.00 81.38 89 TRP A O 1
ATOM 707 N N . VAL A 1 90 ? 17.615 -16.272 -22.608 1.00 83.19 90 VAL A N 1
ATOM 708 C CA . VAL A 1 90 ? 17.245 -17.651 -22.948 1.00 83.19 90 VAL A CA 1
ATOM 709 C C . VAL A 1 90 ? 16.863 -17.737 -24.435 1.00 83.19 90 VAL A C 1
ATOM 711 O O . VAL A 1 90 ? 15.711 -18.006 -24.772 1.00 83.19 90 VAL A O 1
ATOM 714 N N . PRO A 1 91 ? 17.824 -17.526 -25.359 1.00 69.44 91 PRO A N 1
ATOM 715 C CA . PRO A 1 91 ? 17.553 -17.384 -26.796 1.00 69.44 91 PRO A CA 1
ATOM 716 C C . PRO A 1 91 ? 17.047 -18.667 -27.477 1.00 69.44 91 PRO A C 1
ATOM 718 O O . PRO A 1 91 ? 16.715 -18.649 -28.654 1.00 69.44 91 PRO A O 1
ATOM 721 N N . PHE A 1 92 ? 17.010 -19.788 -26.755 1.00 75.31 92 PHE A N 1
ATOM 722 C CA . PHE A 1 92 ? 16.544 -21.095 -27.224 1.00 75.31 92 PHE A CA 1
ATOM 723 C C . PHE A 1 92 ? 15.095 -21.418 -26.812 1.00 75.31 92 PHE A C 1
ATOM 725 O O . PHE A 1 92 ? 14.618 -22.510 -27.109 1.00 75.31 92 PHE A O 1
ATOM 732 N N . TYR A 1 93 ? 14.408 -20.507 -26.113 1.00 63.12 93 TYR A N 1
ATOM 733 C CA . TYR A 1 93 ? 13.009 -20.656 -25.677 1.00 63.12 93 TYR A CA 1
ATOM 734 C C . TYR A 1 93 ? 11.998 -19.882 -26.555 1.00 63.12 93 TYR A C 1
ATOM 736 O O . TYR A 1 93 ? 10.869 -19.652 -26.119 1.00 63.12 93 TYR A O 1
ATOM 744 N N . GLY A 1 94 ? 12.387 -19.492 -27.776 1.00 59.09 94 GLY A N 1
ATOM 745 C CA . GLY A 1 94 ? 11.558 -18.769 -28.752 1.00 59.09 94 GLY A CA 1
ATOM 746 C C . GLY A 1 94 ? 11.569 -19.417 -30.127 1.00 59.09 94 GLY A C 1
ATOM 747 O O . GLY A 1 94 ? 12.671 -19.805 -30.572 1.00 59.09 94 GLY A O 1
#

Sequence (94 aa):
MYMIAFLSLSVFIYGADIYHYHMTNEPAAAAAMYIFIALAALLSPLLTYRSTSRWFAYIEIVLLVIGALLSAYIGASAAFEHTADWVKWVPFYG

Solvent-accessible surface area (backbone atoms only — not comparable to full-atom values): 4912 Å² total; per-residue (Å²): 85,63,68,51,24,57,56,17,53,59,40,34,49,50,13,52,49,30,44,75,67,52,74,49,99,53,23,68,58,51,18,50,24,30,38,29,44,15,49,29,33,48,51,43,45,54,73,74,43,91,85,51,60,70,65,57,60,53,50,34,49,51,28,43,51,53,20,50,53,41,46,53,57,55,48,54,54,49,53,54,52,52,54,60,57,44,44,80,79,42,74,85,81,115

Foldseek 3Di:
DVVQLVVLVVLLVVLVCLLVVVVDPCSPLSSLLSNLQSVLSNLVVLVVDPPRDCVNVVSSVVSVVSSVVSCCVRVVVVVVVVVVVVCVVVVPPD

Secondary structure (DSSP, 8-state):
-HHHHHHHHHHHHHHHHHHHHT-SSSHHHHHHHHHHHHHHHHHGGGGGSTTS-HHHHHHHHHHHHHHHHHHHHHHHHHHHHHHHHHTTT-TT--

Mean predicted aligned error: 5.01 Å

Nearest PDB structures (foldseek):
  8e9g-assembly1_J  TM=4.335E-01  e=5.166E+00  Mycolicibacterium smegmatis MC2 155
  2rld-assembly1_E  TM=3.246E-01  e=6.799E+00  Bacteroides thetaiotaomicron VPI-5482
  8abq-assembly1_A  TM=2.817E-01  e=8.018E+00  Homo sapiens

Radius of gyration: 17.04 Å; Cα contacts (8 Å, |Δi|>4): 89; chains: 1; bounding box: 38×30×47 Å